Protein AF-A0A537KZF5-F1 (afdb_monomer_lite)

pLDDT: mean 71.48, std 16.65, range [36.5, 90.06]

Secondary structure (DSSP, 8-state):
-EEEEEETTEEEEEEE-SEEEEE-TTS-EEEEEEESSSS-EEEEETTSTTHHHHHHHTTGGG--------GGG-PPP----

Foldseek 3Di:
DWDWDADPNPDTDTDDDQKDFDADPVRHTAKMWGAPDPPDIDIDGPPDPCPVVVCVVVVVVDDDDPDPDPPPPDDDDDDDD

Radius of gyration: 16.37 Å; chains: 1; bounding box: 46×40×30 Å

Structure (mmCIF, N/CA/C/O backbone):
data_AF-A0A537KZF5-F1
#
_entry.id   AF-A0A537KZF5-F1
#
loop_
_atom_site.group_PDB
_atom_site.id
_atom_site.type_symbol
_atom_site.label_atom_id
_atom_site.label_alt_id
_atom_site.label_comp_id
_atom_site.label_asym_id
_atom_site.label_entity_id
_atom_site.label_seq_id
_atom_site.pdbx_PDB_ins_code
_atom_site.Cartn_x
_atom_site.Cartn_y
_a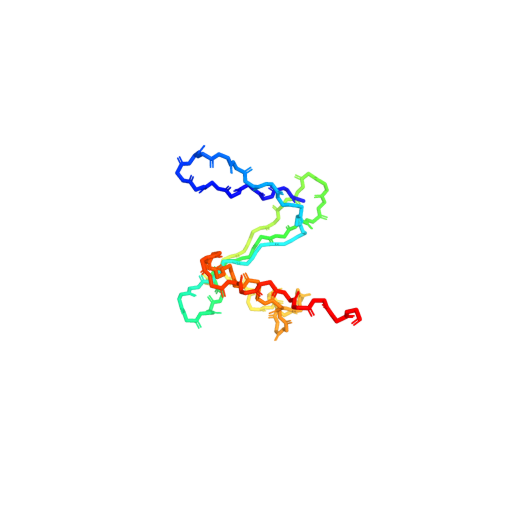tom_site.Cartn_z
_atom_site.occupancy
_atom_site.B_iso_or_equiv
_atom_site.auth_seq_id
_atom_site.auth_comp_id
_atom_site.auth_asym_id
_atom_site.auth_atom_id
_atom_site.pdbx_PDB_model_num
ATOM 1 N N . MET A 1 1 ? -6.041 3.850 8.698 1.00 79.25 1 MET A N 1
ATOM 2 C CA . MET A 1 1 ? -6.134 4.898 7.669 1.00 79.25 1 MET A CA 1
ATOM 3 C C . MET A 1 1 ? -7.400 4.608 6.890 1.00 79.25 1 MET A C 1
ATOM 5 O O . MET A 1 1 ? -7.688 3.438 6.658 1.00 79.25 1 MET A O 1
ATOM 9 N N . ILE A 1 2 ? -8.183 5.631 6.556 1.00 82.31 2 ILE A N 1
ATOM 10 C CA . ILE A 1 2 ? -9.407 5.461 5.766 1.00 82.31 2 ILE A CA 1
ATOM 11 C C . ILE A 1 2 ? -9.075 5.871 4.335 1.00 82.31 2 ILE A C 1
ATOM 13 O O . ILE A 1 2 ? -8.639 6.994 4.105 1.00 82.31 2 ILE A O 1
ATOM 17 N N . LEU A 1 3 ? -9.234 4.943 3.397 1.00 78.06 3 LEU A N 1
ATOM 18 C CA . LEU A 1 3 ? -9.146 5.213 1.969 1.00 78.06 3 LEU A CA 1
ATOM 19 C C . LEU A 1 3 ? -10.556 5.471 1.450 1.00 78.06 3 LEU A C 1
ATOM 21 O O . LEU A 1 3 ? -11.431 4.619 1.611 1.00 78.06 3 LEU A O 1
ATOM 25 N N . GLU A 1 4 ? -10.765 6.626 0.831 1.00 80.44 4 GLU A N 1
ATOM 26 C CA . GLU A 1 4 ? -12.005 6.943 0.129 1.00 80.44 4 GLU A CA 1
ATOM 27 C C . GLU A 1 4 ? -11.754 6.846 -1.375 1.00 80.44 4 GLU A C 1
ATOM 29 O O . GLU A 1 4 ? -10.909 7.547 -1.931 1.00 80.44 4 GLU A O 1
ATOM 34 N N . SER A 1 5 ? -12.457 5.929 -2.037 1.00 76.69 5 SER A N 1
ATOM 35 C CA . SER A 1 5 ? -12.434 5.823 -3.493 1.00 76.69 5 SER A CA 1
ATOM 36 C C . SER A 1 5 ? -13.677 6.491 -4.060 1.00 76.69 5 SER A C 1
ATOM 38 O O . SER A 1 5 ? -14.796 6.135 -3.691 1.00 76.69 5 SER A O 1
ATOM 40 N N . HIS A 1 6 ? -13.471 7.452 -4.958 1.00 74.12 6 HIS A N 1
ATOM 41 C CA . HIS A 1 6 ? -14.537 8.195 -5.616 1.00 74.12 6 HIS A CA 1
ATOM 42 C C . HIS A 1 6 ? -14.616 7.768 -7.080 1.00 74.12 6 HIS A C 1
ATOM 44 O O . HIS A 1 6 ? -13.651 7.930 -7.826 1.00 74.12 6 HIS A O 1
ATOM 50 N N . ASN A 1 7 ? -15.776 7.280 -7.516 1.00 73.88 7 ASN A N 1
ATOM 51 C CA . ASN A 1 7 ? -16.075 7.138 -8.935 1.00 73.88 7 ASN A CA 1
ATOM 52 C C . ASN A 1 7 ? -16.990 8.293 -9.345 1.00 73.88 7 ASN A C 1
ATOM 54 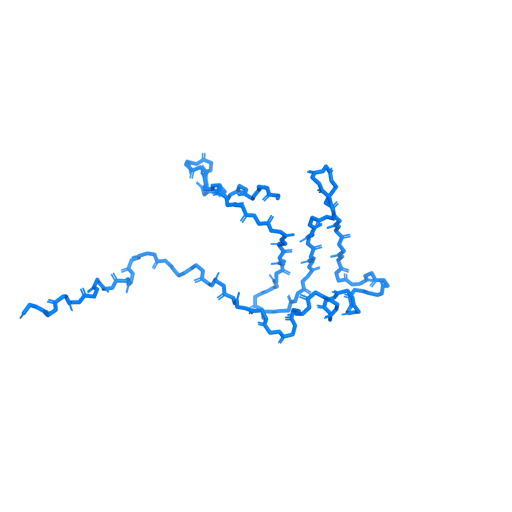O O . ASN A 1 7 ? -18.162 8.309 -8.986 1.00 73.88 7 ASN A O 1
ATOM 58 N N . ARG A 1 8 ? -16.440 9.297 -10.041 1.00 73.62 8 ARG A N 1
ATOM 59 C CA . ARG A 1 8 ? -17.185 10.503 -10.464 1.00 73.62 8 ARG A CA 1
ATOM 60 C C . ARG A 1 8 ? -17.915 11.221 -9.315 1.00 73.62 8 ARG A C 1
ATOM 62 O O . ARG A 1 8 ? -18.949 11.832 -9.536 1.00 73.62 8 ARG A O 1
ATOM 69 N N . MET A 1 9 ? -17.357 11.164 -8.101 1.00 67.88 9 MET A N 1
ATOM 70 C CA . MET A 1 9 ? -17.910 11.759 -6.871 1.00 67.88 9 MET A CA 1
ATOM 71 C C . MET A 1 9 ? -19.249 11.174 -6.385 1.00 67.88 9 MET A C 1
ATOM 73 O O . MET A 1 9 ? -19.733 11.587 -5.333 1.00 67.88 9 MET A O 1
ATOM 77 N N . GLU A 1 10 ? -19.819 10.187 -7.078 1.00 63.84 10 GLU A N 1
ATOM 78 C CA . GLU A 1 10 ? -21.025 9.488 -6.639 1.00 63.84 10 GLU A CA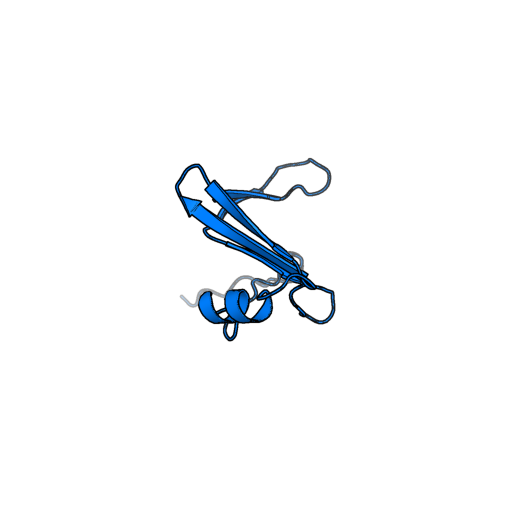 1
ATOM 79 C C . GLU A 1 10 ? -20.628 8.303 -5.746 1.00 63.84 10 GLU A C 1
ATOM 81 O O . GLU A 1 10 ? -19.783 7.486 -6.110 1.00 63.84 10 GLU A O 1
ATOM 86 N N . SER A 1 11 ? -21.219 8.230 -4.550 1.00 71.56 11 SER A N 1
ATOM 87 C CA . SER A 1 11 ? -21.097 7.111 -3.600 1.00 71.56 11 SER A CA 1
ATOM 88 C C . SER A 1 11 ? -19.653 6.674 -3.279 1.00 71.56 11 SER A C 1
ATOM 90 O O . SER A 1 11 ? -19.215 5.607 -3.720 1.00 71.56 11 SER A O 1
ATOM 92 N N . PRO A 1 12 ? -18.901 7.457 -2.480 1.00 77.69 12 PRO A N 1
ATOM 93 C CA . PRO A 1 12 ? -17.549 7.086 -2.086 1.00 77.69 12 PRO A CA 1
ATOM 94 C C . PRO A 1 12 ? -17.529 5.779 -1.289 1.00 77.69 12 PRO A C 1
ATOM 96 O O . PRO A 1 12 ? -18.275 5.601 -0.323 1.00 77.69 12 PRO A O 1
ATOM 99 N N . VAL A 1 13 ? -16.626 4.877 -1.667 1.00 79.94 13 VAL A N 1
ATOM 100 C CA . VAL A 1 13 ? -16.379 3.637 -0.926 1.00 79.94 13 VAL A CA 1
ATOM 101 C C . VAL A 1 13 ? -15.277 3.894 0.091 1.00 79.94 13 VAL A C 1
ATOM 103 O O . VAL A 1 13 ? -14.165 4.275 -0.275 1.00 79.94 13 VAL A O 1
ATOM 106 N N . ARG A 1 14 ? -15.591 3.673 1.371 1.00 79.44 14 ARG A N 1
ATOM 107 C CA . ARG A 1 14 ? -14.652 3.804 2.491 1.00 79.44 14 ARG A CA 1
ATOM 108 C C . ARG A 1 14 ? -14.044 2.455 2.833 1.00 79.44 14 ARG A C 1
ATOM 110 O O . ARG A 1 14 ? -14.768 1.503 3.114 1.00 79.44 14 ARG A O 1
ATOM 117 N N . ILE A 1 15 ? -12.720 2.387 2.857 1.00 79.44 15 ILE A N 1
ATOM 118 C CA . ILE A 1 15 ? -11.972 1.168 3.164 1.00 79.44 15 ILE A CA 1
ATOM 119 C C . ILE A 1 15 ? -10.989 1.470 4.291 1.00 79.44 15 ILE A C 1
ATOM 121 O O . ILE A 1 15 ? -10.171 2.384 4.188 1.00 79.44 15 ILE A O 1
ATOM 125 N N . ASN A 1 16 ? -11.038 0.681 5.364 1.00 78.19 16 ASN A N 1
ATOM 126 C CA . ASN A 1 16 ? -10.002 0.717 6.390 1.00 78.19 16 ASN A CA 1
ATOM 127 C C . ASN A 1 16 ? -8.761 -0.011 5.876 1.00 78.19 16 ASN A C 1
ATOM 129 O O . ASN A 1 16 ? -8.811 -1.200 5.568 1.00 78.19 16 ASN A O 1
ATOM 133 N N . ALA A 1 17 ? -7.642 0.700 5.810 1.00 74.25 17 ALA A N 1
ATOM 134 C CA . ALA A 1 17 ? -6.364 0.158 5.386 1.00 74.25 17 ALA A CA 1
ATOM 135 C C . ALA A 1 17 ? -5.253 0.552 6.362 1.00 74.25 17 ALA A C 1
ATOM 137 O O . ALA A 1 17 ? -5.285 1.613 6.991 1.00 74.25 17 ALA A O 1
ATOM 138 N N . THR A 1 18 ? -4.242 -0.304 6.462 1.00 78.75 18 THR A N 1
ATOM 139 C CA . THR A 1 18 ? -2.967 0.007 7.125 1.00 78.75 18 THR A CA 1
ATOM 140 C C . THR A 1 18 ? -1.918 0.491 6.125 1.00 78.75 18 THR A C 1
ATOM 142 O O . THR A 1 18 ? -0.976 1.175 6.517 1.00 78.75 18 THR A O 1
ATOM 145 N N . ARG A 1 19 ? -2.099 0.186 4.830 1.00 83.19 19 ARG A N 1
ATOM 146 C CA . ARG A 1 19 ? -1.207 0.575 3.731 1.00 83.19 19 ARG A CA 1
ATOM 147 C C . ARG A 1 19 ? -1.932 0.723 2.392 1.00 83.19 19 ARG A C 1
ATOM 149 O O . ARG A 1 19 ? -2.942 0.064 2.163 1.00 83.19 19 ARG A O 1
ATOM 156 N N . LEU A 1 20 ? -1.371 1.540 1.508 1.00 84.06 20 LEU A N 1
ATOM 157 C CA . LEU A 1 20 ? -1.771 1.733 0.116 1.00 84.06 20 LEU A CA 1
ATOM 158 C C . LEU A 1 20 ? -0.516 1.687 -0.759 1.00 84.06 20 LEU A C 1
ATOM 160 O O . LEU A 1 20 ? 0.446 2.395 -0.487 1.00 84.06 20 LEU A O 1
ATOM 164 N N . VAL A 1 21 ? -0.539 0.880 -1.818 1.00 85.44 21 VAL A N 1
ATOM 165 C CA . VAL A 1 21 ? 0.540 0.806 -2.811 1.00 85.44 21 VAL A CA 1
ATOM 166 C C . VAL A 1 21 ? -0.017 1.279 -4.143 1.00 85.44 21 VAL A C 1
ATOM 168 O O . VAL A 1 21 ? -0.965 0.688 -4.658 1.00 85.44 21 VAL A O 1
ATOM 171 N N . ILE A 1 22 ? 0.577 2.326 -4.704 1.00 85.50 22 ILE A N 1
ATOM 172 C CA . ILE A 1 22 ? 0.285 2.789 -6.059 1.00 85.50 22 ILE A CA 1
ATOM 173 C C . ILE A 1 22 ? 1.227 2.052 -6.999 1.00 85.50 22 ILE A C 1
ATOM 175 O O . ILE A 1 22 ? 2.433 2.023 -6.761 1.00 85.50 22 ILE A O 1
ATOM 179 N N . LYS A 1 23 ? 0.681 1.455 -8.056 1.00 86.75 23 LYS A N 1
ATOM 180 C CA . LYS A 1 23 ? 1.445 0.751 -9.087 1.00 86.75 23 LYS A CA 1
ATOM 181 C C . LYS A 1 23 ? 1.151 1.345 -10.457 1.00 86.75 23 LYS A C 1
ATOM 183 O O . LYS A 1 23 ? 0.073 1.897 -10.665 1.00 86.75 23 LYS A O 1
ATOM 188 N N . ASP A 1 24 ? 2.097 1.215 -11.378 1.00 86.31 24 ASP A N 1
ATOM 189 C CA . ASP A 1 24 ? 1.860 1.500 -12.790 1.00 86.31 24 ASP A CA 1
ATOM 190 C C . ASP A 1 24 ? 1.091 0.358 -13.483 1.00 86.31 24 ASP A C 1
ATOM 192 O O . ASP A 1 24 ? 0.789 -0.683 -12.893 1.00 86.31 24 ASP A O 1
ATOM 196 N N . ASN A 1 25 ? 0.804 0.535 -14.775 1.00 87.12 25 ASN A N 1
ATOM 197 C CA . ASN A 1 25 ? 0.096 -0.459 -15.591 1.00 87.12 25 ASN A CA 1
ATOM 198 C C . ASN A 1 25 ? 0.876 -1.774 -15.782 1.00 87.12 25 ASN A C 1
ATOM 200 O O . ASN A 1 25 ? 0.304 -2.764 -16.231 1.00 87.12 25 ASN A O 1
ATOM 204 N N . GLN A 1 26 ? 2.173 -1.789 -15.466 1.00 85.19 26 GLN A N 1
ATOM 205 C CA . GLN A 1 26 ? 3.036 -2.970 -15.516 1.00 85.19 26 GLN A CA 1
ATOM 206 C C . GLN A 1 26 ? 3.160 -3.644 -14.140 1.00 85.19 26 GLN A C 1
ATOM 208 O O . GLN A 1 26 ? 3.867 -4.640 -13.999 1.00 85.19 26 GLN A O 1
ATOM 213 N N . GLY A 1 27 ? 2.469 -3.127 -13.118 1.00 82.56 27 GLY A N 1
ATOM 214 C CA . GLY A 1 27 ? 2.494 -3.653 -11.757 1.00 82.56 27 GLY A CA 1
ATOM 215 C C . GLY A 1 27 ? 3.705 -3.212 -10.934 1.00 82.56 27 GLY A C 1
ATOM 216 O O . GLY A 1 27 ? 3.879 -3.714 -9.818 1.00 82.56 27 GLY A O 1
ATOM 217 N N . ARG A 1 28 ? 4.519 -2.276 -11.437 1.00 83.12 28 ARG A N 1
ATOM 218 C CA . ARG A 1 28 ? 5.672 -1.735 -10.710 1.00 83.12 28 ARG A CA 1
ATOM 219 C C . ARG A 1 28 ? 5.199 -0.719 -9.670 1.00 83.12 28 ARG A C 1
ATOM 221 O O . ARG A 1 28 ?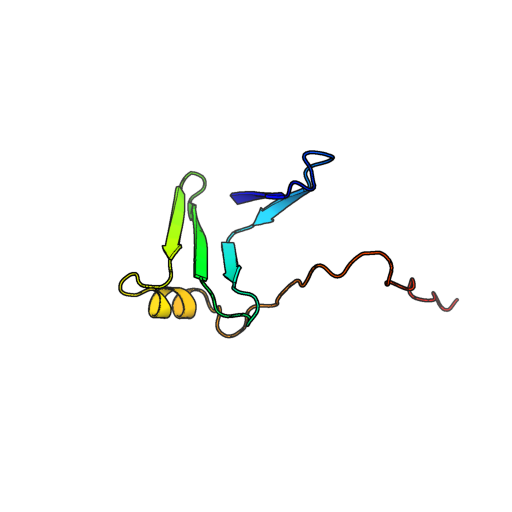 4.395 0.149 -10.012 1.00 83.12 28 ARG A O 1
ATOM 228 N N . PRO A 1 29 ? 5.651 -0.809 -8.410 1.00 85.06 29 PRO A N 1
ATOM 229 C CA . PRO A 1 29 ? 5.274 0.144 -7.374 1.00 85.06 29 PRO A CA 1
ATOM 230 C C . PRO A 1 29 ? 5.855 1.533 -7.671 1.00 85.06 29 PRO A C 1
ATOM 232 O O . PRO A 1 29 ? 7.046 1.682 -7.916 1.00 85.06 29 PRO A O 1
ATOM 235 N N . LEU A 1 30 ? 4.995 2.548 -7.635 1.00 88.19 30 LEU A N 1
ATOM 236 C CA . LEU A 1 30 ? 5.334 3.962 -7.811 1.00 88.19 30 LEU A CA 1
ATOM 237 C C . LEU A 1 30 ? 5.380 4.712 -6.479 1.00 88.19 30 LEU A C 1
ATOM 239 O O . LEU A 1 30 ? 6.148 5.657 -6.327 1.00 88.19 30 LEU A O 1
ATOM 243 N N . ALA A 1 31 ? 4.542 4.314 -5.522 1.00 87.25 31 ALA A N 1
ATOM 244 C CA . ALA A 1 31 ? 4.497 4.919 -4.199 1.00 87.25 31 ALA A CA 1
ATOM 245 C C . ALA A 1 31 ? 3.859 3.983 -3.178 1.00 87.25 31 ALA A C 1
ATOM 247 O O . ALA A 1 31 ? 3.003 3.161 -3.522 1.00 87.25 31 ALA A O 1
ATOM 248 N N . VAL A 1 32 ? 4.227 4.158 -1.911 1.00 88.12 32 VAL A N 1
ATOM 249 C CA . VAL A 1 32 ? 3.598 3.467 -0.789 1.00 88.12 32 VAL A CA 1
ATOM 250 C C . VAL A 1 32 ? 3.246 4.451 0.311 1.00 88.12 32 VAL A C 1
ATOM 252 O O . VAL A 1 32 ? 4.072 5.253 0.739 1.00 88.12 32 VAL A O 1
ATOM 255 N N . PHE A 1 33 ? 2.014 4.340 0.791 1.00 87.50 33 PHE A N 1
ATOM 256 C CA . PHE A 1 33 ? 1.520 5.001 1.985 1.00 87.50 33 PHE A CA 1
ATOM 257 C C . PHE A 1 33 ? 1.293 3.938 3.047 1.00 87.50 33 PHE A C 1
ATOM 259 O O . PHE A 1 33 ? 0.714 2.889 2.762 1.00 87.50 33 PHE A O 1
ATOM 266 N N . PHE A 1 34 ? 1.706 4.191 4.277 1.00 85.94 34 PHE A N 1
ATOM 267 C CA . PHE A 1 34 ? 1.440 3.284 5.385 1.00 85.94 34 PHE A CA 1
ATOM 268 C C . PHE A 1 34 ? 1.246 4.058 6.675 1.00 85.94 34 PHE A C 1
ATOM 270 O O . PHE A 1 34 ? 1.865 5.093 6.920 1.00 85.94 34 PHE A O 1
ATOM 277 N N . GLN A 1 35 ? 0.336 3.560 7.499 1.00 81.69 35 GLN A N 1
ATOM 278 C CA . GLN A 1 35 ? 0.019 4.176 8.769 1.00 81.69 35 GLN A CA 1
ATOM 279 C C . GLN A 1 35 ? 1.046 3.749 9.820 1.00 81.69 35 GLN A C 1
ATOM 281 O O . GLN A 1 35 ? 1.177 2.561 10.106 1.00 81.69 35 GLN A O 1
ATOM 286 N N . VAL A 1 36 ? 1.755 4.719 10.398 1.00 82.31 36 VAL A N 1
ATOM 287 C CA . VAL A 1 36 ? 2.736 4.488 11.474 1.00 82.31 36 VAL A CA 1
ATOM 288 C C . VAL A 1 36 ? 2.072 4.632 12.845 1.00 82.31 36 VAL A C 1
ATOM 290 O O . VAL A 1 36 ? 2.419 3.924 13.785 1.00 82.31 36 VAL A O 1
ATOM 293 N N . SER A 1 37 ? 1.079 5.517 12.960 1.00 83.75 37 SER A N 1
ATOM 294 C CA . SER A 1 37 ? 0.246 5.683 14.156 1.00 83.75 37 SER A CA 1
ATOM 295 C C . SER A 1 37 ? -1.152 6.178 13.778 1.00 83.75 37 SER A C 1
ATOM 297 O O . SER A 1 37 ? -1.424 6.451 12.609 1.00 83.75 37 SER A O 1
ATOM 299 N N . GLN A 1 38 ? -2.066 6.306 14.746 1.00 79.56 38 GLN A N 1
ATOM 300 C CA . GLN A 1 38 ? -3.435 6.769 14.475 1.00 79.56 38 GLN A CA 1
ATOM 301 C C . GLN A 1 38 ? -3.481 8.119 13.741 1.00 79.56 38 GLN A C 1
ATOM 303 O O . GLN A 1 38 ? -4.328 8.296 12.871 1.00 79.56 38 GLN A O 1
ATOM 308 N N . GLU A 1 39 ? -2.519 8.999 14.011 1.00 86.56 39 GLU A N 1
ATOM 309 C CA . GLU A 1 39 ? -2.456 10.356 13.455 1.00 86.56 39 GLU A CA 1
ATOM 310 C C . GLU A 1 39 ? -1.398 10.522 12.356 1.00 86.56 39 GLU A C 1
ATOM 312 O O . GLU A 1 39 ? -1.351 11.558 11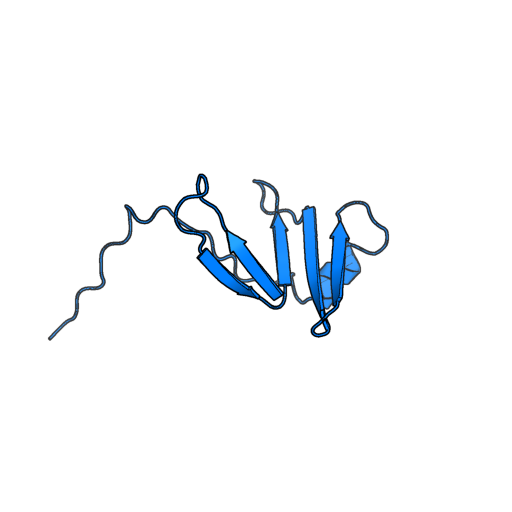.701 1.00 86.56 39 GLU A O 1
ATOM 317 N N . HIS A 1 40 ? -0.547 9.515 12.132 1.00 80.19 40 HIS A N 1
ATOM 318 C CA . HIS A 1 40 ? 0.592 9.637 11.224 1.00 80.19 40 HIS A CA 1
ATOM 319 C C . HIS A 1 40 ? 0.540 8.604 10.101 1.00 80.19 40 HIS A C 1
ATOM 321 O O . HIS A 1 40 ? 0.581 7.389 10.326 1.00 80.19 40 HIS A O 1
ATOM 327 N N . VAL A 1 41 ? 0.532 9.114 8.872 1.00 84.88 41 VAL A N 1
ATOM 328 C CA . VAL A 1 41 ? 0.717 8.340 7.644 1.00 84.88 41 VAL A CA 1
ATOM 329 C C . VAL A 1 41 ? 2.059 8.728 7.046 1.00 84.88 41 VAL A C 1
ATOM 331 O O . VAL A 1 41 ? 2.344 9.908 6.854 1.00 84.88 41 VAL A O 1
ATOM 334 N N . ARG A 1 42 ? 2.888 7.728 6.756 1.00 85.00 42 ARG A N 1
ATOM 335 C CA . ARG A 1 42 ? 4.149 7.907 6.045 1.00 85.00 42 ARG A CA 1
ATOM 336 C C . ARG A 1 42 ? 3.952 7.601 4.568 1.00 85.00 42 ARG A C 1
ATOM 338 O O . ARG A 1 42 ? 3.179 6.712 4.215 1.00 85.00 42 ARG A O 1
ATOM 345 N N . PHE A 1 43 ? 4.667 8.341 3.735 1.00 87.50 43 PHE A N 1
ATOM 346 C CA . PHE A 1 43 ? 4.682 8.227 2.283 1.00 87.50 43 PHE A CA 1
ATOM 347 C C . PHE A 1 43 ? 6.127 8.109 1.806 1.00 87.50 43 PHE A C 1
ATOM 349 O O . PHE A 1 43 ? 6.997 8.780 2.361 1.00 87.50 43 PHE A O 1
ATOM 356 N N . ILE A 1 44 ? 6.363 7.249 0.815 1.00 88.81 44 ILE A N 1
ATOM 357 C CA . ILE A 1 44 ? 7.648 7.108 0.121 1.00 88.81 44 ILE A CA 1
ATOM 358 C C . ILE A 1 44 ? 7.358 6.794 -1.349 1.00 88.81 44 ILE A C 1
ATOM 360 O O . ILE A 1 44 ? 6.479 5.974 -1.646 1.00 88.81 44 ILE A O 1
ATOM 364 N N . SER A 1 45 ? 8.088 7.432 -2.261 1.00 90.06 45 SER A N 1
ATOM 365 C CA . SER A 1 45 ? 7.924 7.277 -3.708 1.00 90.06 45 SER A CA 1
ATOM 366 C C . SER A 1 45 ? 9.136 6.676 -4.418 1.00 90.06 45 SER A C 1
ATOM 368 O O . SER A 1 45 ? 10.264 6.703 -3.924 1.00 90.06 45 SER A O 1
ATOM 370 N N . ALA A 1 46 ? 8.892 6.117 -5.603 1.00 82.75 46 ALA A N 1
ATOM 371 C CA . ALA A 1 46 ? 9.941 5.611 -6.473 1.00 82.75 46 ALA A CA 1
ATOM 372 C C . ALA A 1 46 ? 10.919 6.736 -6.852 1.00 82.75 46 ALA A C 1
ATOM 374 O O . ALA A 1 46 ? 10.510 7.798 -7.319 1.00 82.75 46 ALA A O 1
ATOM 375 N N . GLY A 1 47 ? 12.216 6.482 -6.670 1.00 82.75 47 GLY A N 1
ATOM 376 C CA . GLY A 1 47 ? 13.286 7.465 -6.873 1.00 82.75 47 GLY A CA 1
ATOM 377 C C . GLY A 1 47 ? 13.813 8.091 -5.579 1.00 82.75 47 GLY A C 1
ATOM 378 O O . GLY A 1 47 ? 14.894 8.678 -5.597 1.00 82.75 47 GLY A O 1
ATOM 379 N N . GLU A 1 48 ? 13.118 7.921 -4.451 1.00 84.75 48 GLU A N 1
ATOM 380 C CA . GLU A 1 48 ? 13.665 8.278 -3.142 1.00 84.75 48 GLU A CA 1
ATOM 381 C C . GLU A 1 48 ? 14.716 7.255 -2.673 1.00 84.75 48 GLU A C 1
ATOM 383 O O . GLU A 1 48 ? 14.583 6.051 -2.938 1.00 84.75 48 GLU A O 1
ATOM 388 N N . PRO A 1 49 ? 15.754 7.702 -1.939 1.00 82.31 49 PRO A N 1
ATOM 389 C CA . PRO A 1 49 ? 16.664 6.796 -1.255 1.00 82.31 49 PRO A CA 1
ATOM 390 C C . PRO A 1 49 ? 15.887 5.806 -0.377 1.00 82.31 49 PRO A C 1
ATOM 392 O O . PRO A 1 49 ? 14.928 6.171 0.297 1.00 82.31 49 PRO A O 1
ATOM 395 N N . ASP A 1 50 ? 16.310 4.543 -0.386 1.00 79.69 50 ASP A N 1
ATOM 396 C CA . ASP A 1 50 ? 15.725 3.462 0.417 1.00 79.69 50 ASP A CA 1
ATOM 397 C C . ASP A 1 50 ? 14.277 3.058 0.077 1.00 79.69 50 ASP A C 1
ATOM 399 O O . ASP A 1 50 ? 13.692 2.279 0.834 1.00 79.69 50 ASP A O 1
ATOM 403 N N . PHE A 1 51 ? 13.699 3.498 -1.049 1.00 83.19 51 PHE A N 1
ATOM 404 C CA . PHE A 1 51 ? 12.359 3.059 -1.475 1.00 83.19 51 PHE A CA 1
ATOM 405 C C . PHE A 1 51 ? 12.236 1.527 -1.526 1.00 83.19 51 PHE A C 1
ATOM 407 O O . PHE A 1 51 ? 11.352 0.958 -0.888 1.00 83.19 51 PHE A O 1
ATOM 414 N N . GLU A 1 52 ? 13.179 0.854 -2.189 1.00 77.50 52 GLU A N 1
ATOM 415 C CA . GLU A 1 52 ? 13.199 -0.612 -2.310 1.00 77.50 52 GLU A CA 1
ATOM 416 C C . GLU A 1 52 ? 13.300 -1.314 -0.947 1.00 77.50 52 GLU A C 1
ATOM 418 O O . GLU A 1 52 ? 12.534 -2.230 -0.657 1.00 77.50 52 GLU A O 1
ATOM 423 N N . ARG A 1 53 ? 14.156 -0.820 -0.040 1.00 80.62 53 ARG A N 1
ATOM 424 C CA . ARG A 1 53 ? 14.259 -1.375 1.323 1.00 80.62 53 ARG A CA 1
ATOM 425 C C . ARG A 1 53 ? 12.952 -1.227 2.098 1.00 80.62 53 ARG A C 1
ATOM 427 O O . ARG A 1 53 ? 12.587 -2.104 2.878 1.00 80.62 53 ARG A O 1
ATOM 434 N N . HIS A 1 54 ? 12.234 -0.122 1.897 1.00 78.12 54 HIS A N 1
ATOM 435 C CA . HIS A 1 54 ? 10.931 0.066 2.526 1.00 78.12 54 HIS A CA 1
ATOM 436 C C . HIS A 1 54 ? 9.881 -0.883 1.937 1.00 78.12 54 HIS A C 1
ATOM 438 O O . HIS A 1 54 ? 9.087 -1.429 2.703 1.00 78.12 54 HIS A O 1
ATOM 444 N N . LEU A 1 55 ? 9.901 -1.154 0.628 1.00 77.25 55 LEU A N 1
ATOM 445 C CA . LEU A 1 55 ? 9.030 -2.163 0.012 1.00 77.25 55 LEU A CA 1
ATOM 446 C C . LEU A 1 55 ? 9.259 -3.560 0.600 1.00 77.25 55 LEU A C 1
ATOM 448 O O . LEU A 1 55 ? 8.292 -4.231 0.975 1.00 77.25 55 LEU A O 1
ATOM 452 N N . GLU A 1 56 ? 10.522 -3.964 0.736 1.00 78.38 56 GLU A N 1
ATOM 453 C CA . GLU A 1 56 ? 10.921 -5.237 1.348 1.00 78.38 56 GLU A CA 1
ATOM 454 C C . GLU A 1 56 ? 10.486 -5.322 2.815 1.00 78.38 56 GLU A C 1
ATOM 456 O O . GLU A 1 56 ? 9.871 -6.304 3.227 1.00 78.38 56 GLU A O 1
ATOM 461 N N . SER A 1 57 ? 10.716 -4.265 3.604 1.00 76.75 57 SER A N 1
ATOM 462 C CA . SER A 1 57 ? 10.325 -4.224 5.023 1.00 76.75 57 SER A CA 1
ATOM 463 C C . SER A 1 57 ? 8.814 -4.358 5.242 1.00 76.75 57 SER A C 1
ATOM 465 O O . SER A 1 57 ? 8.361 -4.819 6.289 1.00 76.75 57 SER A O 1
ATOM 467 N N . LEU A 1 58 ? 8.023 -3.973 4.238 1.00 73.81 58 LEU A N 1
ATOM 468 C CA . LEU A 1 58 ? 6.571 -4.088 4.253 1.00 73.81 58 LEU A CA 1
ATOM 469 C C . LEU A 1 58 ? 6.091 -5.458 3.742 1.00 73.81 58 LEU A C 1
ATOM 471 O O . LEU A 1 58 ? 4.881 -5.681 3.676 1.00 73.81 58 LEU A O 1
ATOM 475 N N . GLY A 1 59 ? 6.985 -6.382 3.383 1.00 68.44 59 GLY A N 1
ATOM 476 C CA . GLY A 1 59 ? 6.622 -7.694 2.840 1.00 68.44 59 GLY A CA 1
ATOM 477 C C . GLY A 1 59 ? 5.845 -7.591 1.523 1.00 68.44 59 GLY A C 1
ATOM 478 O O . GLY A 1 59 ? 4.924 -8.377 1.267 1.00 68.44 59 GLY A O 1
ATOM 479 N N . LEU A 1 60 ? 6.109 -6.541 0.731 1.00 65.94 60 LEU A N 1
ATOM 480 C CA . LEU A 1 60 ? 5.385 -6.272 -0.514 1.00 65.94 60 LEU A CA 1
ATOM 481 C C . LEU A 1 60 ? 5.883 -7.102 -1.711 1.00 65.94 60 LEU A C 1
ATOM 483 O O . LEU A 1 60 ? 5.240 -7.106 -2.765 1.00 65.94 60 LEU A O 1
ATOM 487 N N . ASP A 1 61 ? 6.931 -7.894 -1.511 1.00 53.31 61 ASP A N 1
ATOM 488 C CA . ASP A 1 61 ? 7.386 -9.000 -2.355 1.00 53.31 61 ASP A CA 1
ATOM 489 C C . ASP A 1 61 ? 6.315 -10.102 -2.545 1.00 53.31 61 ASP A C 1
ATOM 491 O O . ASP A 1 61 ? 6.369 -10.849 -3.522 1.00 53.31 61 ASP A O 1
ATOM 495 N N . ARG A 1 62 ? 5.279 -10.168 -1.684 1.00 39.69 62 ARG A N 1
ATOM 496 C CA . ARG A 1 62 ? 4.145 -11.125 -1.779 1.00 39.69 62 ARG A CA 1
ATOM 497 C C . ARG A 1 62 ? 2.746 -10.504 -1.653 1.00 39.69 62 ARG A C 1
ATOM 499 O O . ARG A 1 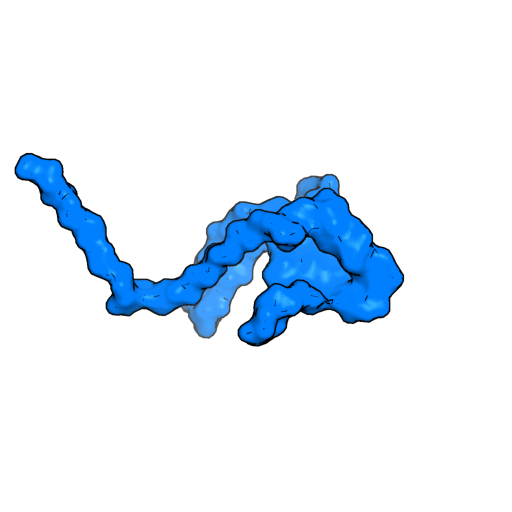62 ? 1.818 -11.124 -1.130 1.00 39.69 62 ARG A O 1
ATOM 506 N N . THR A 1 63 ? 2.547 -9.271 -2.109 1.00 41.25 63 THR A N 1
ATOM 507 C CA . THR A 1 63 ? 1.261 -8.584 -1.877 1.00 41.25 63 THR A CA 1
ATOM 508 C C . THR A 1 63 ? 0.113 -9.149 -2.725 1.00 41.25 63 THR A C 1
ATOM 510 O O . THR A 1 63 ? 0.161 -9.076 -3.952 1.00 41.25 63 THR A O 1
ATOM 513 N N . VAL A 1 64 ? -0.959 -9.628 -2.078 1.00 37.34 64 VAL A N 1
ATOM 514 C CA . VAL A 1 64 ? -2.252 -9.932 -2.720 1.00 37.34 64 VAL A CA 1
ATOM 515 C C . VAL A 1 64 ? -2.776 -8.664 -3.394 1.00 37.34 64 VAL A C 1
ATOM 517 O O . VAL A 1 64 ? -3.130 -7.688 -2.731 1.00 37.34 64 VAL A O 1
ATOM 520 N N . VAL A 1 65 ? -2.796 -8.674 -4.725 1.00 40.84 65 VAL A N 1
ATOM 521 C CA . VAL A 1 65 ? -3.363 -7.602 -5.542 1.00 40.84 65 VAL A CA 1
ATOM 522 C C . VAL A 1 65 ? -4.869 -7.827 -5.621 1.00 40.84 65 VAL A C 1
ATOM 524 O O . VAL A 1 65 ? -5.329 -8.752 -6.287 1.00 40.84 65 VAL A O 1
ATOM 527 N N . LEU A 1 66 ? -5.650 -6.986 -4.942 1.00 38.50 66 LEU A N 1
ATOM 528 C CA . LEU A 1 66 ? -7.084 -6.881 -5.206 1.00 38.50 66 LEU A CA 1
ATOM 529 C C . LEU A 1 66 ? -7.266 -6.077 -6.495 1.00 38.50 66 LEU A C 1
ATOM 531 O O . LEU A 1 66 ? -7.399 -4.856 -6.479 1.00 38.50 66 LEU A O 1
ATOM 535 N N . THR A 1 67 ? -7.220 -6.769 -7.631 1.00 37.38 67 THR A N 1
ATOM 536 C CA . THR A 1 67 ? -7.613 -6.192 -8.916 1.00 37.38 67 THR A CA 1
ATOM 537 C C . THR A 1 67 ? -9.131 -6.060 -8.915 1.00 37.38 67 THR A C 1
ATOM 539 O O . THR A 1 67 ? -9.839 -7.064 -8.984 1.00 37.38 67 THR A O 1
ATOM 542 N N . ASN A 1 68 ? -9.639 -4.832 -8.819 1.00 40.31 68 ASN A N 1
ATOM 543 C CA . ASN A 1 68 ? -11.064 -4.564 -8.966 1.00 40.31 68 ASN A CA 1
ATOM 544 C C . ASN A 1 68 ? -11.436 -4.815 -10.437 1.00 40.31 68 ASN A C 1
ATOM 546 O O . ASN A 1 68 ? -11.135 -4.000 -11.307 1.00 40.31 68 ASN A O 1
ATOM 550 N N . LYS A 1 69 ? -11.974 -6.001 -10.737 1.00 36.50 69 LYS A N 1
ATOM 551 C CA . LYS A 1 69 ? -12.537 -6.311 -12.053 1.00 36.50 69 LYS A CA 1
ATOM 552 C C . LYS A 1 69 ? -13.966 -5.791 -12.083 1.00 36.50 69 LYS A C 1
ATOM 554 O O . LYS A 1 69 ? -14.723 -6.051 -11.153 1.00 36.50 69 LYS A O 1
ATOM 559 N N . ASP A 1 70 ? -14.311 -5.093 -13.160 1.00 40.12 70 ASP A N 1
ATOM 560 C CA . ASP A 1 70 ? -15.672 -4.655 -13.459 1.00 40.12 70 ASP A CA 1
ATOM 561 C C . ASP A 1 70 ? -16.716 -5.727 -13.099 1.00 40.12 70 ASP A C 1
ATOM 563 O O . ASP A 1 70 ? -16.658 -6.880 -13.547 1.00 40.12 70 ASP A O 1
ATOM 567 N N . VAL A 1 71 ? -17.688 -5.306 -12.285 1.00 46.72 71 VAL A N 1
ATOM 568 C CA . VAL A 1 71 ? -18.731 -6.126 -11.638 1.00 46.72 71 VAL A CA 1
ATOM 569 C C . VAL A 1 71 ? -19.663 -6.816 -12.649 1.00 46.72 71 VAL A C 1
ATOM 571 O O . VAL A 1 71 ? -20.403 -7.727 -12.292 1.00 46.72 71 VAL A O 1
ATOM 574 N N . ALA A 1 72 ? -19.579 -6.480 -13.937 1.00 51.44 72 ALA A N 1
ATOM 575 C CA . ALA A 1 72 ? -20.398 -7.081 -14.988 1.00 51.44 72 ALA A CA 1
ATOM 576 C C . ALA A 1 72 ? -20.065 -8.558 -15.310 1.00 51.44 72 ALA A C 1
ATOM 578 O O . ALA A 1 72 ? -20.782 -9.180 -16.088 1.00 51.44 72 ALA A O 1
ATOM 579 N N . SER A 1 73 ? -18.997 -9.136 -14.741 1.00 46.16 73 SER A N 1
ATOM 580 C CA . SER A 1 73 ? -18.497 -10.474 -15.119 1.00 46.16 73 SER A CA 1
ATOM 581 C C . SER A 1 73 ? -18.592 -11.561 -14.034 1.00 46.16 73 SER A C 1
ATOM 583 O O . SER A 1 73 ? -18.200 -12.704 -14.280 1.00 46.16 73 SER A O 1
ATOM 585 N N . LEU A 1 74 ? -19.124 -11.261 -12.844 1.00 45.19 74 LEU A N 1
ATOM 586 C CA . LEU A 1 74 ? -19.219 -12.236 -11.751 1.00 45.19 74 LEU A CA 1
ATOM 587 C C . LEU A 1 74 ? -20.523 -13.042 -11.832 1.00 45.19 74 LEU A C 1
ATOM 589 O O . LEU A 1 74 ? -21.586 -12.587 -11.419 1.00 45.19 74 LEU A O 1
ATOM 593 N N . VAL A 1 75 ? -20.433 -14.274 -12.341 1.00 52.19 75 VAL A N 1
ATOM 594 C CA . VAL A 1 75 ? -21.510 -15.268 -12.220 1.00 52.19 75 VAL A CA 1
ATOM 595 C C . VAL A 1 75 ? -21.629 -15.678 -10.743 1.00 52.19 75 VAL A C 1
ATOM 597 O O . VAL A 1 75 ? -20.622 -16.094 -10.162 1.00 52.19 75 VAL A O 1
ATOM 600 N N . PRO A 1 76 ? -22.815 -15.594 -10.111 1.00 50.94 76 PRO A N 1
ATOM 601 C CA . PRO A 1 76 ? -22.973 -15.986 -8.716 1.00 50.94 76 PRO A CA 1
ATOM 602 C C . PRO A 1 76 ? -22.747 -17.499 -8.541 1.00 50.94 76 PRO A C 1
ATOM 604 O O . PRO A 1 76 ? -23.154 -18.290 -9.402 1.00 50.94 76 PRO A O 1
ATOM 607 N N . PRO A 1 77 ? -22.103 -17.936 -7.442 1.00 49.94 77 PRO A N 1
ATOM 608 C CA . PRO A 1 77 ? -21.840 -19.348 -7.208 1.00 49.94 77 PRO A CA 1
ATOM 609 C C . PRO A 1 77 ? -23.158 -20.112 -7.045 1.00 49.94 77 PRO A C 1
ATOM 611 O O . PRO A 1 77 ? -24.027 -19.737 -6.259 1.00 49.94 77 PRO A O 1
ATOM 614 N N . ARG A 1 78 ? -23.306 -21.204 -7.804 1.00 49.00 78 ARG A N 1
ATOM 615 C CA . ARG A 1 78 ? -24.460 -22.102 -7.693 1.00 49.00 78 ARG A CA 1
ATOM 616 C C . ARG A 1 78 ? -24.410 -22.819 -6.348 1.00 49.00 78 ARG A C 1
ATOM 618 O O . ARG A 1 78 ? -23.530 -23.647 -6.120 1.00 49.00 78 ARG A O 1
ATOM 625 N N . ILE A 1 79 ? -25.377 -22.517 -5.490 1.00 46.75 79 ILE A N 1
ATOM 626 C CA . ILE A 1 79 ? -25.627 -23.265 -4.261 1.00 46.75 79 ILE A CA 1
ATOM 627 C C . ILE A 1 79 ? -26.167 -24.637 -4.681 1.00 46.75 79 ILE A C 1
ATOM 629 O O . ILE A 1 79 ? -27.201 -24.719 -5.342 1.00 46.75 79 ILE A O 1
ATOM 633 N N . ARG A 1 80 ? -25.440 -25.711 -4.356 1.00 47.00 80 ARG A N 1
ATOM 634 C CA . ARG A 1 80 ? -25.972 -27.075 -4.449 1.00 47.00 80 ARG A CA 1
ATOM 635 C C . ARG A 1 80 ? -26.737 -27.358 -3.157 1.00 47.00 80 ARG A C 1
ATOM 637 O O . ARG A 1 80 ? -26.105 -27.480 -2.112 1.00 47.00 80 ARG A O 1
ATOM 644 N N . THR A 1 81 ? -28.062 -27.393 -3.242 1.00 56.06 81 THR A N 1
ATOM 645 C CA . THR A 1 81 ? -28.934 -28.077 -2.272 1.00 56.06 81 THR A CA 1
ATOM 646 C C . THR A 1 81 ? -28.997 -29.556 -2.591 1.00 56.06 81 THR A C 1
ATOM 648 O O . THR A 1 81 ? -29.089 -29.862 -3.803 1.00 56.06 81 THR A O 1
#

Sequence (81 aa):
MILESHNRMESPVRINATRLVIKDNQGRPLAVFFQVSQEHVRFISAGEPDFERHLESLGLDRTVVLTNKDVASLVPPRIRT